Protein AF-A0A3R7AQ78-F1 (afdb_monomer)

Secondary structure (DSSP, 8-state):
--HHHHHHHHHHHHHHHHHHHHHHTT--HHHHHHHHHHS-HHHHHHHHHHHHHH--S-HHHHHHHHHHHHHHHH--SS----------

Radius of gyration: 15.4 Å; Cα contacts (8 Å, |Δi|>4): 43; chains: 1; bounding box: 46×36×37 Å

Foldseek 3Di:
DPPPVVVVVVLVVLLVVLLVLLVVLVHDNVVSVVDSVQDPSVLSVVLSVVLVVVVDPRSNVSSVVSVVVVCVVPPRVDPPPPPPPPPD

pLDDT: mean 81.82, std 18.95, range [40.38, 97.12]

Structure (mmCIF, N/CA/C/O backbone):
data_AF-A0A3R7AQ78-F1
#
_entry.id   AF-A0A3R7AQ78-F1
#
loop_
_atom_site.group_PDB
_atom_site.id
_atom_site.type_symbol
_atom_site.label_atom_id
_atom_site.label_alt_id
_atom_site.label_comp_id
_atom_site.label_asym_id
_atom_site.label_entity_id
_atom_site.label_seq_id
_atom_site.pdbx_PDB_ins_code
_atom_site.Cartn_x
_atom_site.Cartn_y
_atom_site.Cartn_z
_atom_site.occupancy
_atom_site.B_iso_or_equiv
_atom_site.auth_seq_id
_atom_site.auth_comp_id
_atom_site.auth_asym_id
_atom_site.auth_atom_id
_atom_site.pdbx_PDB_model_num
ATOM 1 N N . MET A 1 1 ? 31.458 11.250 -4.793 1.00 45.25 1 MET A N 1
ATOM 2 C CA . MET A 1 1 ? 30.455 10.182 -5.032 1.00 45.25 1 MET A CA 1
ATOM 3 C C . MET A 1 1 ? 29.760 9.792 -3.716 1.00 45.25 1 MET A C 1
ATOM 5 O O . MET A 1 1 ? 30.170 8.822 -3.100 1.00 45.25 1 MET A O 1
ATOM 9 N N . LYS A 1 2 ? 28.746 10.544 -3.244 1.00 47.03 2 LYS A N 1
ATOM 10 C CA . LYS A 1 2 ? 27.970 10.204 -2.018 1.00 47.03 2 LYS A CA 1
ATOM 11 C C . LYS A 1 2 ? 26.440 10.128 -2.214 1.00 47.03 2 LYS A C 1
ATOM 13 O O . LYS A 1 2 ? 25.753 9.528 -1.403 1.00 47.03 2 LYS A O 1
ATOM 18 N N . HIS A 1 3 ? 25.902 10.618 -3.334 1.00 49.97 3 HIS A N 1
ATOM 19 C CA . HIS A 1 3 ? 24.447 10.744 -3.549 1.00 49.97 3 HIS A CA 1
ATOM 20 C C . HIS A 1 3 ? 23.684 9.456 -3.906 1.00 49.97 3 HIS A C 1
ATOM 22 O O . HIS A 1 3 ? 22.464 9.498 -4.067 1.00 49.97 3 HIS A O 1
ATOM 28 N N . LYS A 1 4 ? 24.365 8.321 -4.103 1.00 51.78 4 LYS A N 1
ATOM 29 C CA . LYS A 1 4 ? 23.694 7.068 -4.491 1.00 51.78 4 LYS A CA 1
ATOM 30 C C 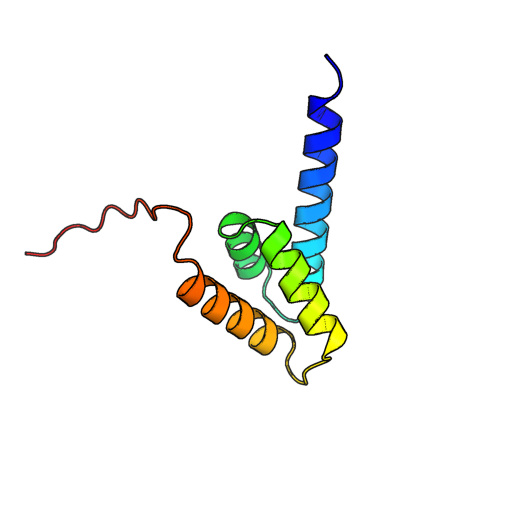. LYS A 1 4 ? 23.018 6.403 -3.284 1.00 51.78 4 LYS A C 1
ATOM 32 O O . LYS A 1 4 ? 21.845 6.052 -3.365 1.00 51.78 4 LYS A O 1
ATOM 37 N N . ASN A 1 5 ? 23.713 6.377 -2.146 1.00 56.94 5 ASN A N 1
ATOM 38 C CA . ASN A 1 5 ? 23.241 5.735 -0.917 1.00 56.94 5 ASN A CA 1
ATOM 39 C C . ASN A 1 5 ? 22.028 6.458 -0.305 1.00 56.94 5 ASN A C 1
ATOM 41 O O . ASN A 1 5 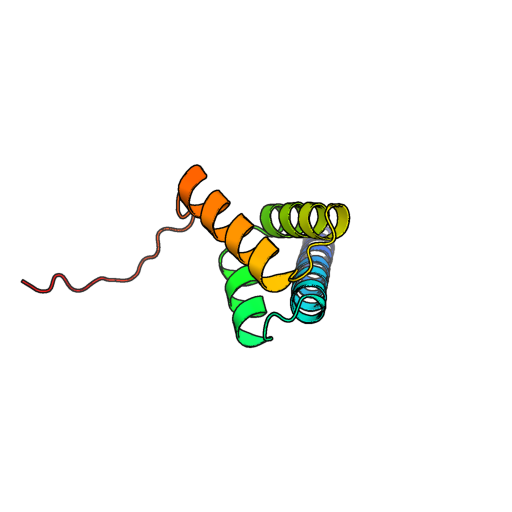? 21.086 5.808 0.129 1.00 56.94 5 ASN A O 1
ATOM 45 N N . GLU A 1 6 ? 21.987 7.793 -0.337 1.00 61.25 6 GLU A N 1
ATOM 46 C CA . GLU A 1 6 ? 20.849 8.576 0.185 1.00 61.25 6 GLU A CA 1
ATOM 47 C C . GLU A 1 6 ? 19.550 8.314 -0.594 1.00 61.25 6 GLU A C 1
ATOM 49 O O . GLU A 1 6 ? 18.473 8.167 -0.011 1.00 61.25 6 GLU A O 1
ATOM 54 N N . LYS A 1 7 ? 19.645 8.207 -1.927 1.00 62.38 7 LYS A N 1
ATOM 55 C CA . LYS A 1 7 ? 18.493 7.916 -2.794 1.00 62.38 7 LYS A CA 1
ATOM 56 C C . LYS A 1 7 ? 17.979 6.491 -2.599 1.00 62.38 7 LYS A C 1
ATOM 58 O O . LYS A 1 7 ? 16.768 6.281 -2.613 1.00 62.38 7 LYS A O 1
ATOM 63 N N . GLU A 1 8 ? 18.874 5.527 -2.404 1.00 64.25 8 GLU A N 1
ATOM 64 C CA . GLU A 1 8 ? 18.513 4.131 -2.136 1.00 64.25 8 GLU A CA 1
ATOM 65 C C . GLU A 1 8 ? 17.866 3.960 -0.756 1.00 64.25 8 GLU A C 1
ATOM 67 O O . GLU A 1 8 ? 16.825 3.308 -0.655 1.00 64.25 8 GLU A O 1
ATOM 72 N N . ILE A 1 9 ? 18.391 4.629 0.277 1.00 70.44 9 ILE A N 1
ATOM 73 C CA . ILE A 1 9 ? 17.777 4.668 1.615 1.00 70.44 9 ILE A CA 1
ATOM 74 C C . ILE A 1 9 ? 16.373 5.279 1.536 1.00 70.44 9 ILE A C 1
ATOM 76 O O . ILE A 1 9 ? 15.422 4.721 2.086 1.00 70.44 9 ILE A O 1
ATOM 80 N N . SER A 1 10 ? 16.214 6.376 0.788 1.00 83.38 10 SER A N 1
ATOM 81 C CA . SER A 1 10 ? 14.911 7.008 0.556 1.00 83.38 10 SER A CA 1
ATOM 82 C C . SER A 1 10 ? 13.929 6.072 -0.158 1.00 83.38 10 SER A C 1
ATOM 84 O O . SER A 1 10 ? 12.765 5.974 0.235 1.00 83.38 10 SER A O 1
ATOM 86 N N . HIS A 1 11 ? 14.378 5.344 -1.185 1.00 84.06 11 HIS A N 1
ATOM 87 C CA . HIS A 1 11 ? 13.526 4.405 -1.913 1.00 84.06 11 HIS A CA 1
ATOM 88 C C . HIS A 1 11 ? 13.084 3.233 -1.031 1.00 84.06 11 HIS A C 1
ATOM 90 O O . HIS A 1 11 ? 11.896 2.914 -0.974 1.00 84.06 11 HIS A O 1
ATOM 96 N N . TYR A 1 12 ? 14.021 2.633 -0.298 1.00 87.50 12 TYR A N 1
ATOM 97 C CA . TYR A 1 12 ? 13.741 1.527 0.611 1.00 87.50 12 TYR A CA 1
ATOM 98 C C . TYR A 1 12 ? 12.788 1.939 1.742 1.00 87.50 12 TYR A C 1
ATOM 100 O O . TYR A 1 12 ? 11.821 1.230 2.030 1.00 87.50 12 TYR A O 1
ATOM 108 N N . ALA A 1 13 ? 13.001 3.116 2.341 1.00 90.88 13 ALA A N 1
ATOM 109 C CA . ALA A 1 13 ? 12.121 3.652 3.377 1.00 90.88 13 ALA A CA 1
ATOM 110 C C . ALA A 1 13 ? 10.684 3.835 2.863 1.00 90.88 13 ALA A C 1
ATOM 112 O O . ALA A 1 13 ? 9.723 3.454 3.535 1.00 90.88 13 ALA A O 1
ATOM 113 N N . ARG A 1 14 ? 10.525 4.343 1.634 1.00 92.19 14 ARG A N 1
ATOM 114 C CA . ARG A 1 14 ? 9.209 4.481 0.999 1.00 92.19 14 ARG A CA 1
ATOM 115 C C . ARG A 1 14 ? 8.562 3.126 0.738 1.00 92.19 14 ARG A C 1
ATOM 117 O O . ARG A 1 14 ? 7.375 2.969 1.011 1.00 92.19 14 ARG A O 1
ATOM 124 N N . GLU A 1 15 ? 9.311 2.136 0.245 1.00 92.19 15 GLU A N 1
ATOM 125 C CA . GLU A 1 15 ? 8.766 0.791 0.003 1.00 92.19 15 GLU A CA 1
ATOM 126 C C . GLU A 1 15 ? 8.234 0.173 1.293 1.00 92.19 15 GLU A C 1
ATOM 128 O O . GLU A 1 15 ? 7.139 -0.393 1.304 1.00 92.19 15 GLU A O 1
ATOM 133 N N . LYS A 1 16 ? 8.976 0.325 2.394 1.00 93.06 16 LYS A N 1
ATOM 134 C CA . LYS A 1 16 ? 8.543 -0.130 3.718 1.00 93.06 16 LYS A CA 1
ATOM 135 C C . LYS A 1 16 ? 7.311 0.614 4.215 1.00 93.06 16 LYS A C 1
ATOM 137 O O . LYS A 1 16 ? 6.392 -0.033 4.712 1.00 93.06 16 LYS A O 1
ATOM 142 N N . GLY A 1 17 ? 7.244 1.930 4.018 1.00 94.88 17 GLY A N 1
ATOM 143 C CA . GLY A 1 17 ? 6.060 2.726 4.347 1.00 94.88 17 GLY A CA 1
ATOM 144 C C . GLY A 1 17 ? 4.814 2.275 3.579 1.00 94.88 17 GLY A C 1
ATOM 145 O O . GLY A 1 17 ? 3.739 2.118 4.164 1.00 94.88 17 GLY A O 1
ATOM 146 N N . VAL A 1 18 ? 4.966 1.982 2.284 1.00 95.94 18 VAL A N 1
ATOM 147 C CA . VAL A 1 18 ? 3.892 1.421 1.456 1.00 95.94 18 VAL A CA 1
ATOM 148 C C . VAL A 1 18 ? 3.482 0.044 1.975 1.00 95.94 18 VAL A C 1
ATOM 150 O O . VAL A 1 18 ? 2.307 -0.151 2.257 1.00 95.94 18 VAL A O 1
ATOM 153 N N . GLN A 1 19 ? 4.419 -0.891 2.166 1.00 96.00 19 GLN A N 1
ATOM 154 C CA . GLN A 1 19 ? 4.109 -2.242 2.666 1.00 96.00 19 GLN A CA 1
ATOM 155 C C . GLN A 1 19 ? 3.376 -2.213 4.010 1.00 96.00 19 GLN A C 1
ATOM 157 O O . GLN A 1 19 ? 2.388 -2.924 4.170 1.00 96.00 19 GLN A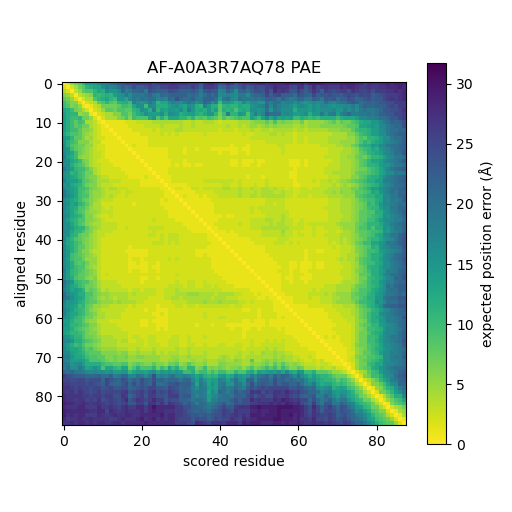 O 1
ATOM 162 N N . SER A 1 20 ? 3.834 -1.372 4.940 1.00 96.62 20 SER A N 1
ATOM 163 C CA . SER A 1 20 ? 3.201 -1.190 6.249 1.00 96.62 20 SER A CA 1
ATOM 164 C C . SER A 1 20 ? 1.772 -0.660 6.112 1.00 96.62 20 SER A C 1
ATOM 166 O O . SER A 1 20 ? 0.845 -1.213 6.691 1.00 96.62 20 SER A O 1
ATOM 168 N N . THR A 1 21 ? 1.557 0.338 5.251 1.00 96.88 21 THR A N 1
ATOM 169 C CA . THR A 1 21 ? 0.209 0.881 5.023 1.00 96.88 21 THR A CA 1
ATOM 170 C C . THR A 1 21 ? -0.730 -0.153 4.400 1.00 96.88 21 THR A C 1
ATOM 172 O O . THR A 1 21 ? -1.891 -0.239 4.787 1.00 96.88 21 THR A O 1
ATOM 175 N N . LEU A 1 22 ? -0.237 -0.962 3.457 1.00 96.19 22 LEU A N 1
ATOM 176 C CA . LEU A 1 22 ? -1.028 -2.049 2.875 1.00 96.19 22 LEU A CA 1
ATOM 177 C C . LEU A 1 22 ? -1.407 -3.090 3.934 1.00 96.19 22 LEU A C 1
ATOM 179 O O . LEU A 1 22 ? -2.533 -3.577 3.922 1.00 96.19 22 LEU A O 1
ATOM 183 N N . TYR A 1 23 ? -0.507 -3.383 4.873 1.00 95.81 23 TYR A N 1
ATOM 184 C CA . TYR A 1 23 ? -0.817 -4.249 6.006 1.00 95.81 23 TYR A CA 1
ATOM 185 C C . TYR A 1 23 ? -1.925 -3.663 6.891 1.00 95.81 23 TYR A C 1
ATOM 187 O O . TYR A 1 23 ? -2.865 -4.377 7.222 1.00 95.81 23 TYR A O 1
ATOM 195 N N . THR A 1 24 ? -1.888 -2.359 7.191 1.00 96.25 24 THR A N 1
ATOM 196 C CA . THR A 1 24 ? -2.970 -1.670 7.923 1.00 96.25 24 THR A CA 1
ATOM 197 C C . THR A 1 24 ? -4.312 -1.730 7.191 1.00 96.25 24 THR A C 1
ATOM 199 O O . THR A 1 24 ? -5.351 -1.779 7.835 1.00 96.25 24 THR A O 1
ATOM 202 N N . PHE A 1 25 ? -4.309 -1.757 5.857 1.00 95.56 25 PHE A N 1
ATOM 203 C CA . PHE A 1 25 ? -5.531 -1.945 5.070 1.00 95.56 25 PHE A CA 1
ATOM 204 C C . PHE A 1 25 ? -6.078 -3.377 5.112 1.00 95.56 25 PHE A C 1
ATOM 206 O O . PHE A 1 25 ? -7.178 -3.591 4.626 1.00 95.56 25 PHE A O 1
ATOM 213 N N . GLY A 1 26 ? -5.342 -4.348 5.664 1.00 95.50 26 GLY A N 1
ATOM 214 C CA . GLY A 1 26 ? -5.728 -5.763 5.683 1.00 95.50 26 GLY A CA 1
ATOM 215 C C . GLY A 1 26 ? -5.088 -6.600 4.571 1.00 95.50 26 GLY A C 1
ATOM 216 O O . GLY A 1 26 ? -5.404 -7.777 4.407 1.00 95.50 26 GLY A O 1
ATOM 217 N N . ILE A 1 27 ? -4.149 -6.041 3.800 1.00 95.56 27 ILE A N 1
ATOM 218 C CA . ILE A 1 27 ? -3.447 -6.787 2.750 1.00 95.56 27 ILE A CA 1
ATOM 219 C C . ILE A 1 27 ? -2.315 -7.607 3.371 1.00 95.56 27 ILE A C 1
ATOM 221 O O . ILE A 1 27 ? -1.364 -7.075 3.944 1.00 95.56 27 ILE A O 1
ATOM 225 N N . GLY A 1 28 ? -2.366 -8.924 3.172 1.00 94.88 28 GLY A N 1
ATOM 226 C CA . GLY A 1 28 ? -1.342 -9.837 3.675 1.00 94.88 28 GLY A CA 1
ATOM 227 C C . GLY A 1 28 ? 0.076 -9.507 3.184 1.00 94.88 28 GLY A C 1
ATOM 228 O O . GLY A 1 28 ? 0.294 -9.111 2.034 1.00 94.88 28 GLY A O 1
ATOM 229 N N . ILE A 1 29 ? 1.070 -9.761 4.042 1.00 93.19 29 ILE A N 1
ATOM 230 C CA . ILE A 1 29 ? 2.490 -9.410 3.838 1.00 93.19 29 ILE A CA 1
ATOM 231 C C . ILE A 1 29 ? 3.030 -9.918 2.491 1.00 93.19 29 ILE A C 1
ATOM 233 O O . ILE A 1 29 ? 3.726 -9.197 1.771 1.00 93.19 29 ILE A O 1
ATOM 237 N N . GLY A 1 30 ? 2.700 -11.159 2.118 1.00 93.56 30 GLY A N 1
ATOM 238 C CA . GLY A 1 30 ? 3.137 -11.749 0.850 1.00 93.56 30 GLY A CA 1
ATOM 239 C C . GLY A 1 30 ? 2.557 -11.035 -0.375 1.00 93.56 30 GLY A C 1
ATOM 240 O O . GLY A 1 30 ? 3.241 -10.869 -1.387 1.00 93.56 30 GLY A O 1
ATOM 241 N N . LEU A 1 31 ? 1.309 -10.568 -0.294 1.00 93.56 31 LEU A N 1
ATOM 242 C CA . LEU A 1 31 ? 0.692 -9.795 -1.367 1.00 93.56 31 LEU A CA 1
ATOM 243 C C . LEU A 1 31 ? 1.258 -8.372 -1.420 1.00 93.56 31 LEU A C 1
ATOM 245 O O . LEU A 1 31 ? 1.622 -7.932 -2.509 1.00 93.56 31 LEU A O 1
ATOM 249 N N . ALA A 1 32 ? 1.435 -7.709 -0.275 1.00 94.00 32 ALA A N 1
ATOM 250 C CA . ALA A 1 32 ? 2.043 -6.381 -0.194 1.00 94.00 32 ALA A CA 1
ATOM 251 C C . ALA A 1 32 ? 3.437 -6.350 -0.849 1.00 94.00 32 ALA A C 1
ATOM 253 O O . ALA A 1 32 ? 3.688 -5.510 -1.713 1.00 94.00 32 ALA A O 1
ATOM 254 N N . LYS A 1 33 ? 4.303 -7.333 -0.549 1.00 93.31 33 LYS A N 1
ATOM 255 C CA . LYS A 1 33 ? 5.624 -7.479 -1.196 1.00 93.31 33 LYS A CA 1
ATOM 256 C C . LYS A 1 33 ? 5.524 -7.633 -2.717 1.00 93.31 33 LYS A C 1
ATOM 258 O O . LYS A 1 33 ? 6.282 -7.011 -3.460 1.00 93.31 33 LYS A O 1
ATOM 263 N N . ARG A 1 34 ? 4.580 -8.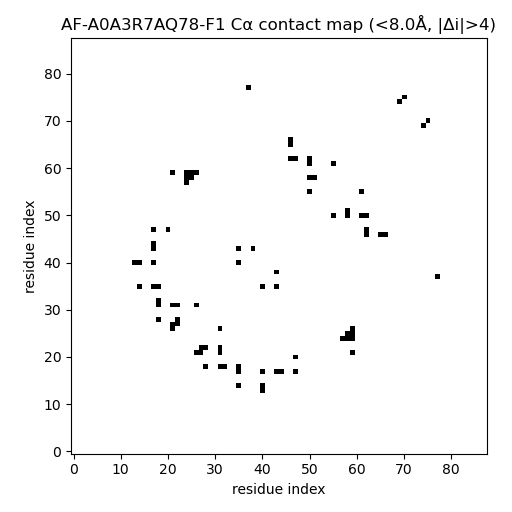448 -3.206 1.00 91.94 34 ARG A N 1
ATOM 264 C CA . ARG A 1 34 ? 4.367 -8.644 -4.653 1.00 91.94 34 ARG A CA 1
ATOM 265 C C . ARG A 1 34 ? 3.859 -7.378 -5.338 1.00 91.94 34 ARG A C 1
ATOM 267 O O . ARG A 1 34 ? 4.248 -7.117 -6.475 1.00 91.94 34 ARG A O 1
ATOM 274 N N . VAL A 1 35 ? 3.006 -6.605 -4.667 1.00 91.62 35 VAL A N 1
ATOM 275 C CA . VAL A 1 35 ? 2.491 -5.327 -5.169 1.00 91.62 35 VAL A CA 1
ATOM 276 C C . VAL A 1 35 ? 3.617 -4.299 -5.260 1.00 91.62 35 VAL A C 1
ATOM 278 O O . VAL A 1 35 ? 3.822 -3.750 -6.342 1.00 91.62 35 VAL A O 1
ATOM 281 N N . THR A 1 36 ? 4.398 -4.096 -4.195 1.00 90.88 36 THR A N 1
ATOM 282 C CA . THR A 1 36 ? 5.523 -3.143 -4.221 1.00 90.88 36 THR A CA 1
ATOM 283 C C . THR A 1 36 ? 6.591 -3.528 -5.232 1.00 90.88 36 THR A C 1
ATOM 285 O O . THR A 1 36 ? 7.138 -2.662 -5.898 1.00 90.88 36 THR A O 1
ATOM 288 N N . TYR A 1 37 ? 6.833 -4.827 -5.424 1.00 88.12 37 TYR A N 1
ATOM 289 C CA . TYR A 1 37 ? 7.742 -5.284 -6.468 1.00 88.12 37 TYR A CA 1
ATOM 290 C C . TYR A 1 37 ? 7.205 -4.995 -7.875 1.00 88.12 37 TYR A C 1
ATOM 292 O O . TYR A 1 37 ? 7.979 -4.640 -8.760 1.00 88.12 37 TYR A O 1
ATOM 300 N N . ARG A 1 38 ? 5.903 -5.189 -8.124 1.00 85.62 38 ARG A N 1
ATOM 301 C CA . ARG A 1 38 ? 5.323 -5.149 -9.478 1.00 85.62 38 ARG A CA 1
ATOM 302 C C . ARG A 1 38 ? 5.002 -3.740 -9.973 1.00 85.62 38 ARG A C 1
ATOM 304 O O . ARG A 1 38 ? 5.060 -3.518 -11.181 1.00 85.62 38 ARG A O 1
ATOM 311 N N . TYR A 1 39 ? 4.634 -2.828 -9.083 1.00 86.56 39 TYR A N 1
ATOM 312 C CA . TYR A 1 39 ? 4.125 -1.511 -9.454 1.00 86.56 39 TYR A CA 1
ATOM 313 C C . TYR A 1 39 ? 5.099 -0.398 -9.053 1.00 86.56 39 TYR A C 1
ATOM 315 O O . TYR A 1 39 ? 5.733 -0.497 -8.006 1.00 86.56 39 TYR A O 1
ATOM 323 N N . PRO A 1 40 ? 5.200 0.692 -9.838 1.00 88.56 40 PRO A N 1
ATOM 324 C CA . PRO A 1 40 ? 5.997 1.847 -9.446 1.00 88.56 40 PRO A CA 1
ATOM 325 C C . PRO A 1 40 ? 5.502 2.427 -8.121 1.00 88.56 40 PRO A C 1
ATOM 327 O O . PRO A 1 40 ? 4.306 2.676 -7.955 1.00 88.56 40 PRO A O 1
ATOM 330 N N . ILE A 1 41 ? 6.425 2.727 -7.208 1.00 90.75 41 ILE A N 1
ATOM 331 C CA . ILE A 1 41 ? 6.081 3.172 -5.854 1.00 90.75 41 ILE A CA 1
ATOM 332 C C . ILE A 1 41 ? 5.192 4.421 -5.819 1.00 90.75 41 ILE A C 1
ATOM 334 O O . ILE A 1 41 ? 4.241 4.486 -5.049 1.00 90.75 41 ILE A O 1
ATOM 338 N N . ARG A 1 42 ? 5.417 5.363 -6.744 1.00 89.81 42 ARG A N 1
ATOM 339 C CA . ARG A 1 42 ? 4.613 6.589 -6.876 1.00 89.81 42 ARG A CA 1
ATOM 340 C C . ARG A 1 42 ? 3.141 6.306 -7.194 1.00 89.81 42 ARG A C 1
ATOM 342 O O . ARG A 1 42 ? 2.276 7.091 -6.825 1.00 89.81 42 ARG A O 1
ATOM 349 N N . VAL A 1 43 ? 2.847 5.215 -7.908 1.00 91.06 43 VAL A N 1
ATOM 350 C CA . VAL A 1 43 ? 1.463 4.799 -8.196 1.00 91.06 43 VAL A CA 1
ATOM 351 C C . VAL A 1 43 ? 0.809 4.272 -6.923 1.00 91.06 43 VAL A C 1
ATOM 353 O O . VAL A 1 43 ? -0.338 4.607 -6.641 1.00 91.06 43 VAL A O 1
ATOM 356 N N . LEU A 1 44 ? 1.551 3.491 -6.139 1.00 94.19 44 LEU A N 1
ATOM 357 C CA . LEU A 1 44 ? 1.067 2.923 -4.882 1.00 94.19 44 LEU A CA 1
ATOM 358 C C . LEU A 1 44 ? 0.774 4.011 -3.849 1.00 94.19 44 LEU A C 1
ATOM 360 O O . LEU A 1 44 ? -0.287 3.994 -3.239 1.00 94.19 44 LEU A O 1
ATOM 364 N N . GLU A 1 45 ? 1.663 4.993 -3.709 1.00 95.06 45 GLU A N 1
ATOM 365 C CA . GLU A 1 45 ? 1.465 6.135 -2.809 1.00 95.06 45 GLU A CA 1
ATOM 366 C C . GLU A 1 45 ? 0.218 6.950 -3.164 1.00 95.06 45 GLU A C 1
ATOM 368 O O . GLU A 1 45 ? -0.550 7.310 -2.275 1.00 95.06 45 GLU A O 1
ATOM 373 N N . LYS A 1 46 ? -0.022 7.199 -4.459 1.00 94.50 46 LYS A N 1
ATOM 374 C CA . LYS A 1 46 ? -1.231 7.897 -4.921 1.00 94.50 46 LYS A CA 1
ATOM 375 C C . LYS A 1 46 ? -2.500 7.126 -4.566 1.00 94.50 46 LYS A C 1
ATOM 377 O O . LYS A 1 46 ? -3.417 7.703 -3.993 1.00 94.50 46 LYS A O 1
ATOM 382 N N . LEU A 1 47 ? -2.530 5.822 -4.843 1.00 95.19 47 LEU A N 1
ATOM 383 C CA . LEU A 1 47 ? -3.678 4.972 -4.513 1.00 95.19 47 LEU A CA 1
ATOM 384 C C . LEU A 1 47 ? -3.907 4.877 -2.997 1.00 95.19 47 LEU A C 1
ATOM 386 O O . LEU A 1 47 ? -5.051 4.901 -2.546 1.00 95.19 47 LEU A O 1
ATOM 390 N N . ILE A 1 48 ? -2.838 4.822 -2.199 1.00 96.69 48 ILE A N 1
ATOM 391 C CA . ILE A 1 48 ? -2.924 4.883 -0.735 1.00 96.69 48 ILE A CA 1
ATOM 392 C C . ILE A 1 48 ? -3.542 6.209 -0.288 1.00 96.69 48 ILE A C 1
ATOM 394 O O . ILE A 1 48 ? -4.450 6.199 0.540 1.00 96.69 48 ILE A O 1
ATOM 398 N N . ALA A 1 49 ? -3.082 7.340 -0.828 1.00 96.38 49 ALA A N 1
ATOM 399 C CA . ALA A 1 49 ? -3.610 8.656 -0.477 1.00 96.38 49 ALA A CA 1
ATOM 400 C C . ALA A 1 49 ? -5.101 8.782 -0.826 1.00 96.38 49 ALA A C 1
ATOM 402 O O . ALA A 1 49 ? -5.885 9.270 -0.015 1.00 96.38 49 ALA A O 1
ATOM 403 N N . GLU A 1 50 ? -5.515 8.282 -1.992 1.00 96.12 50 GLU A N 1
ATOM 404 C CA . GLU A 1 50 ? -6.925 8.237 -2.392 1.00 96.12 50 GLU A CA 1
ATOM 405 C C . GLU A 1 50 ? -7.766 7.353 -1.465 1.00 96.12 50 GLU A C 1
ATOM 407 O O . GLU A 1 50 ? -8.864 7.748 -1.076 1.00 96.12 50 GLU A O 1
ATOM 412 N N . THR A 1 51 ? -7.242 6.188 -1.078 1.00 96.81 51 THR A N 1
ATOM 413 C CA . THR A 1 51 ? -7.918 5.261 -0.158 1.00 96.81 51 THR A CA 1
ATOM 414 C C . THR A 1 51 ? -8.088 5.900 1.221 1.00 96.81 51 THR A C 1
ATOM 416 O O . THR A 1 51 ? -9.194 5.927 1.752 1.00 96.81 51 THR A O 1
ATOM 419 N N . LYS A 1 52 ? -7.028 6.518 1.763 1.00 95.62 52 LYS A N 1
ATOM 420 C CA . LYS A 1 52 ? -7.078 7.254 3.039 1.00 95.62 52 LYS A CA 1
ATOM 421 C C . LYS A 1 52 ? -8.044 8.435 2.997 1.00 95.62 52 LYS A C 1
ATOM 423 O O . LYS A 1 52 ? -8.719 8.692 3.983 1.00 95.62 52 LYS A O 1
ATOM 428 N N . LYS A 1 53 ? -8.110 9.148 1.869 1.00 97.12 53 LYS A N 1
ATOM 429 C CA . LYS A 1 53 ? -9.025 10.282 1.689 1.00 97.12 53 LYS A CA 1
ATOM 430 C C . LYS A 1 53 ? -10.488 9.842 1.680 1.00 97.12 53 LYS A C 1
ATOM 432 O O . LYS A 1 53 ? -11.331 10.570 2.186 1.00 97.12 53 LYS A O 1
ATOM 437 N N . ARG A 1 54 ? -10.793 8.699 1.060 1.00 95.62 54 ARG A N 1
ATOM 438 C CA . ARG A 1 54 ? -12.174 8.217 0.907 1.00 95.62 54 ARG A CA 1
ATOM 439 C C . ARG A 1 54 ? -12.680 7.395 2.086 1.00 95.62 54 ARG A C 1
ATOM 441 O O . ARG A 1 54 ? -13.888 7.311 2.224 1.00 95.62 54 ARG A O 1
ATOM 448 N N . GLN A 1 55 ? -11.783 6.806 2.882 1.00 95.12 55 GLN A N 1
ATOM 449 C CA . GLN A 1 55 ? -12.120 5.953 4.031 1.00 95.12 55 GLN A CA 1
ATOM 450 C C . GLN A 1 55 ? -13.215 4.916 3.709 1.00 95.12 55 GLN A C 1
ATOM 452 O O . GLN A 1 55 ? -14.270 4.914 4.337 1.00 95.12 55 GLN A O 1
ATOM 457 N N . PRO A 1 56 ? -13.006 4.067 2.688 1.00 96.31 56 PRO A N 1
ATOM 458 C CA . PRO A 1 56 ? -13.966 3.018 2.358 1.00 96.31 56 PRO A CA 1
ATOM 459 C C . PRO A 1 56 ? -14.099 2.019 3.516 1.00 96.31 56 PRO A C 1
ATOM 461 O O . PRO A 1 56 ? -13.139 1.807 4.257 1.00 96.31 56 PRO A O 1
ATOM 464 N N . GLU A 1 57 ? -15.257 1.362 3.610 1.00 96.00 57 GLU A N 1
ATOM 465 C CA . GLU A 1 57 ? -15.513 0.295 4.592 1.00 96.00 57 GLU A CA 1
ATOM 466 C C . GLU A 1 57 ? -14.486 -0.842 4.489 1.00 96.00 57 GLU A C 1
ATOM 468 O O . GLU A 1 57 ? -14.017 -1.339 5.509 1.00 96.00 57 GLU A O 1
ATOM 473 N N . ASP A 1 58 ? -14.074 -1.186 3.262 1.00 96.50 58 ASP A N 1
ATOM 474 C CA . ASP A 1 58 ? -12.957 -2.094 2.993 1.00 96.50 58 ASP A CA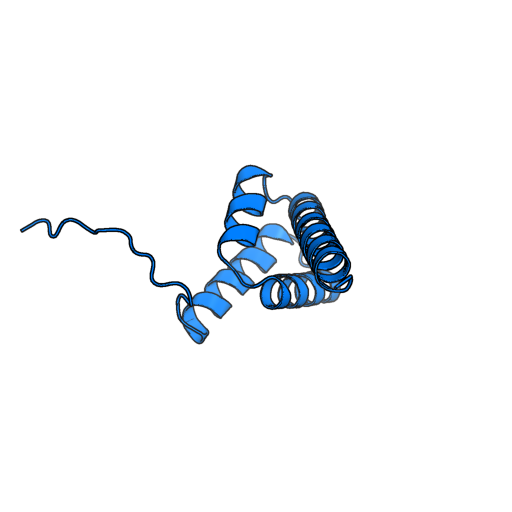 1
ATOM 475 C C . ASP A 1 58 ? -11.820 -1.372 2.235 1.00 96.50 58 ASP A C 1
ATOM 477 O O . ASP A 1 58 ? -11.847 -1.227 1.001 1.00 96.50 58 ASP A O 1
ATOM 481 N N . PRO A 1 59 ? -10.788 -0.898 2.959 1.00 96.88 59 PRO A N 1
ATOM 482 C CA . PRO A 1 59 ? -9.607 -0.281 2.367 1.00 96.88 59 PRO A CA 1
ATOM 483 C C . PRO A 1 59 ? -8.782 -1.215 1.480 1.00 96.88 59 PRO A C 1
ATOM 485 O O . PRO A 1 59 ? -8.199 -0.738 0.498 1.00 96.88 59 PRO A O 1
ATOM 488 N N . ALA A 1 60 ? -8.714 -2.515 1.786 1.00 96.06 60 ALA A N 1
ATOM 489 C CA . ALA A 1 60 ? -7.961 -3.471 0.979 1.00 96.06 60 ALA A CA 1
ATOM 490 C C . ALA A 1 60 ? -8.612 -3.632 -0.393 1.00 96.06 60 ALA A C 1
ATOM 492 O O . ALA A 1 60 ? -7.941 -3.443 -1.416 1.00 96.06 60 ALA A O 1
ATOM 493 N N . ASP A 1 61 ? -9.912 -3.910 -0.427 1.00 96.69 61 ASP A N 1
ATOM 494 C CA . ASP A 1 61 ? -10.637 -4.119 -1.678 1.00 96.69 61 ASP A CA 1
ATOM 495 C C . ASP A 1 61 ? -10.693 -2.848 -2.517 1.00 96.69 61 ASP A C 1
ATOM 497 O O . ASP A 1 61 ? -10.452 -2.881 -3.731 1.00 96.69 61 ASP A O 1
ATOM 501 N N . TYR A 1 62 ? -10.925 -1.696 -1.889 1.00 96.81 62 TYR A N 1
ATOM 502 C CA . TYR A 1 62 ? -10.900 -0.419 -2.591 1.00 96.81 62 TYR A CA 1
ATOM 503 C C . TYR A 1 62 ? -9.535 -0.164 -3.255 1.00 96.81 62 TYR A C 1
ATOM 505 O O . TYR A 1 62 ? -9.459 0.169 -4.446 1.00 96.81 62 TYR A O 1
ATOM 513 N N . PHE A 1 63 ? -8.443 -0.378 -2.516 1.00 96.25 63 PHE A N 1
ATOM 514 C CA . PHE A 1 63 ? -7.086 -0.205 -3.026 1.00 96.25 63 PHE A CA 1
ATOM 515 C C . PHE A 1 63 ? -6.767 -1.181 -4.172 1.00 96.25 63 PHE A C 1
ATOM 517 O O . PHE A 1 63 ? -6.238 -0.775 -5.216 1.00 96.25 63 PHE A O 1
ATOM 524 N N . LEU A 1 64 ? -7.109 -2.465 -4.020 1.00 94.62 64 LEU A N 1
ATOM 525 C CA . LEU A 1 64 ? -6.879 -3.495 -5.039 1.00 94.62 64 LEU A CA 1
ATOM 526 C C . LEU A 1 64 ? -7.694 -3.230 -6.314 1.00 94.62 64 LEU A C 1
ATOM 528 O O . LEU A 1 64 ? -7.188 -3.418 -7.427 1.00 94.62 64 LEU A O 1
ATOM 532 N N . ASN A 1 65 ? -8.914 -2.710 -6.177 1.00 94.69 65 ASN A N 1
ATOM 533 C CA . ASN A 1 65 ? -9.727 -2.259 -7.303 1.00 94.69 65 ASN A CA 1
ATOM 534 C C . ASN A 1 65 ? -9.100 -1.053 -8.017 1.00 94.69 65 ASN A C 1
ATOM 536 O O . ASN A 1 65 ? -9.052 -1.022 -9.252 1.00 94.69 65 ASN A O 1
ATOM 540 N N . GLY A 1 66 ? -8.541 -0.100 -7.267 1.00 92.75 66 GLY A N 1
ATOM 541 C CA . GLY A 1 66 ? -7.744 1.000 -7.815 1.00 92.75 66 GLY A CA 1
ATOM 542 C C . GLY A 1 66 ? -6.533 0.508 -8.616 1.00 92.75 66 GLY A C 1
ATOM 543 O O . GLY A 1 66 ? -6.306 0.949 -9.748 1.00 92.75 66 GLY A O 1
ATOM 544 N N . LEU A 1 67 ? -5.807 -0.487 -8.095 1.00 91.62 67 LEU A N 1
ATOM 545 C CA . LEU A 1 67 ? -4.707 -1.145 -8.808 1.00 91.62 67 LEU A CA 1
ATOM 546 C C . LEU A 1 67 ? -5.166 -1.828 -10.098 1.00 91.62 67 LEU A C 1
ATOM 548 O O . LEU A 1 67 ? -4.512 -1.684 -11.134 1.00 91.62 67 LEU A O 1
ATOM 552 N N . LYS A 1 68 ? -6.289 -2.556 -10.063 1.00 90.50 68 LYS A N 1
ATOM 553 C CA . LYS A 1 68 ? -6.867 -3.214 -11.245 1.00 90.50 68 LYS A CA 1
ATOM 554 C C . LYS A 1 68 ? -7.205 -2.190 -12.331 1.00 90.50 68 LYS A C 1
ATOM 556 O O . LYS A 1 68 ? -6.822 -2.391 -13.482 1.00 90.50 68 LYS A O 1
ATOM 561 N N . ARG A 1 69 ? -7.848 -1.075 -11.967 1.00 88.44 69 ARG A N 1
ATOM 562 C CA . ARG A 1 69 ? -8.175 0.028 -12.892 1.00 88.44 69 ARG A CA 1
ATOM 563 C C . ARG A 1 69 ? -6.922 0.678 -13.473 1.00 88.44 69 ARG A C 1
ATOM 565 O O . ARG A 1 69 ? -6.838 0.862 -14.684 1.00 88.44 69 ARG A O 1
ATOM 572 N N . SER A 1 70 ? -5.925 0.957 -12.633 1.00 84.44 70 SER A N 1
ATOM 573 C CA . SER A 1 70 ? -4.630 1.496 -13.067 1.00 84.44 70 SER A CA 1
ATOM 574 C C . SER A 1 70 ? -3.943 0.567 -14.078 1.00 84.44 70 SER A C 1
ATOM 576 O O . SER A 1 70 ? -3.494 1.016 -15.132 1.00 84.44 70 SER A O 1
ATOM 578 N N . ARG A 1 71 ? -3.951 -0.749 -13.823 1.00 83.50 71 ARG A N 1
ATOM 579 C CA . ARG A 1 71 ? -3.392 -1.759 -14.735 1.00 83.50 71 ARG A CA 1
ATOM 580 C C . ARG A 1 71 ? -4.081 -1.775 -16.099 1.00 83.50 71 ARG A C 1
ATOM 582 O O . ARG A 1 71 ? -3.399 -1.943 -17.103 1.00 83.50 71 ARG A O 1
ATOM 589 N N . VA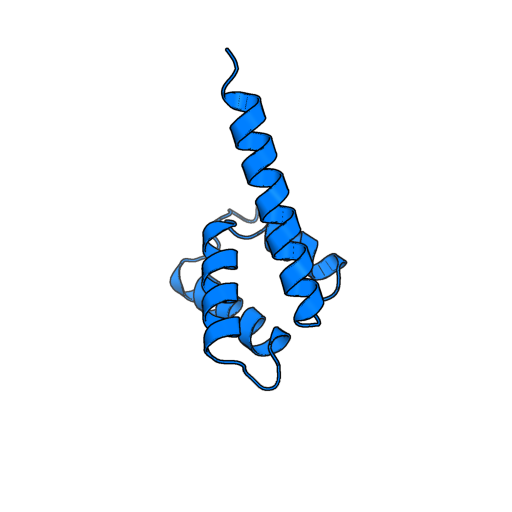L A 1 72 ? -5.408 -1.641 -16.136 1.00 82.81 72 VAL A N 1
ATOM 590 C CA . VAL A 1 72 ? -6.171 -1.585 -17.395 1.00 82.81 72 VAL A CA 1
ATOM 591 C C . VAL A 1 72 ? -5.851 -0.300 -18.159 1.00 82.81 72 VAL A C 1
ATOM 593 O O . VAL A 1 72 ? -5.598 -0.357 -19.355 1.00 82.81 72 VAL A O 1
ATOM 596 N N . LYS A 1 73 ? -5.797 0.843 -17.466 1.00 79.50 73 LYS A N 1
ATOM 597 C CA . LYS A 1 73 ? -5.589 2.157 -18.090 1.00 79.50 73 LYS A CA 1
ATOM 598 C C . LYS A 1 73 ? -4.190 2.343 -18.679 1.00 79.50 73 LYS A C 1
ATOM 600 O O . LYS A 1 73 ? -4.055 2.921 -19.749 1.00 79.50 73 LYS A O 1
ATOM 605 N N . TYR A 1 74 ? -3.155 1.900 -17.967 1.00 74.12 74 TYR A N 1
ATOM 606 C CA . TYR A 1 74 ? -1.759 2.169 -18.337 1.00 74.12 74 TYR A CA 1
ATOM 607 C C . TYR A 1 74 ? -1.032 0.953 -18.925 1.00 74.12 74 TYR A C 1
ATOM 609 O O . TYR A 1 74 ? 0.144 1.053 -19.268 1.00 74.12 74 TYR A O 1
ATOM 617 N N . GLY A 1 75 ? -1.705 -0.197 -19.019 1.00 66.25 75 GLY A N 1
ATOM 618 C CA . GLY A 1 75 ? -1.073 -1.459 -19.384 1.00 66.25 75 GLY A CA 1
ATOM 619 C C . GLY A 1 75 ? -0.115 -1.977 -18.303 1.00 66.25 75 GLY A C 1
ATOM 620 O O . GLY A 1 75 ? 0.243 -1.300 -17.334 1.00 66.25 75 GLY A O 1
ATOM 621 N N . CYS A 1 76 ? 0.308 -3.236 -18.433 1.00 59.16 76 CYS A N 1
ATOM 622 C CA . CYS A 1 76 ? 1.301 -3.802 -17.524 1.00 59.16 76 CYS A CA 1
ATOM 623 C C . CYS A 1 76 ? 2.687 -3.244 -17.893 1.00 59.16 76 CYS A C 1
ATOM 625 O O . CYS A 1 76 ? 3.365 -3.776 -18.763 1.00 59.16 76 CYS A O 1
ATOM 627 N N . ASN A 1 77 ? 3.110 -2.165 -17.226 1.00 56.88 77 ASN A N 1
ATOM 628 C CA . ASN A 1 77 ? 4.374 -1.455 -17.495 1.00 56.88 77 ASN A CA 1
ATOM 629 C C . ASN A 1 77 ? 5.666 -2.245 -17.186 1.00 56.88 77 ASN A C 1
ATOM 631 O O . ASN A 1 77 ? 6.771 -1.718 -17.277 1.00 56.88 77 ASN A O 1
ATOM 635 N N . ARG A 1 78 ? 5.562 -3.533 -16.860 1.00 52.50 78 ARG A N 1
ATOM 636 C CA . ARG A 1 78 ? 6.661 -4.479 -17.042 1.00 52.50 78 ARG A CA 1
ATOM 637 C C . ARG A 1 78 ? 6.172 -5.534 -18.005 1.00 52.50 78 ARG A C 1
ATOM 639 O O . ARG A 1 78 ? 5.197 -6.214 -17.689 1.00 52.50 78 ARG A O 1
ATOM 646 N N . LYS A 1 79 ? 6.893 -5.710 -19.119 1.00 44.59 79 LYS A N 1
ATOM 647 C CA . LYS A 1 79 ? 6.908 -6.971 -19.863 1.00 44.59 79 LYS A CA 1
ATOM 648 C C . LYS A 1 79 ? 6.997 -8.079 -18.819 1.00 44.59 79 LYS A C 1
ATOM 650 O O . LYS A 1 79 ? 8.048 -8.292 -18.213 1.00 44.59 79 LYS A O 1
ATOM 655 N N . LEU A 1 80 ? 5.877 -8.735 -18.537 1.00 47.94 80 LEU A N 1
ATOM 656 C CA . LEU A 1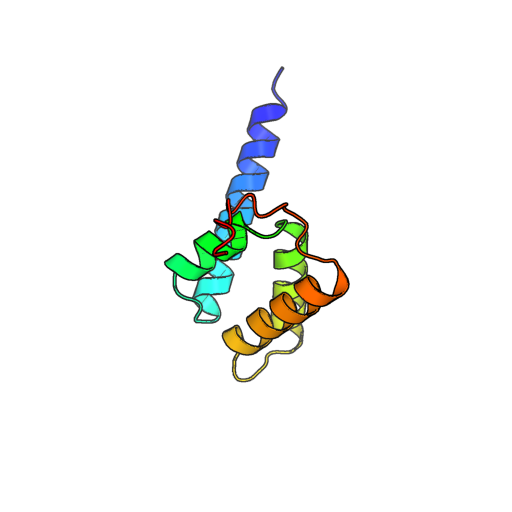 80 ? 5.901 -10.018 -17.874 1.00 47.94 80 LEU A CA 1
ATOM 657 C C . LEU A 1 80 ? 6.580 -10.909 -18.904 1.00 47.94 80 LEU A C 1
ATOM 659 O O . LEU A 1 80 ? 5.911 -11.463 -19.766 1.00 47.94 80 LEU A O 1
ATOM 663 N N . ASN A 1 81 ? 7.906 -11.026 -18.829 1.00 42.12 81 ASN A N 1
ATOM 664 C CA . ASN A 1 81 ? 8.656 -12.097 -19.473 1.00 42.12 81 ASN A CA 1
ATOM 665 C C . ASN A 1 81 ? 8.317 -13.398 -18.728 1.00 42.12 81 ASN A C 1
ATOM 667 O O . ASN A 1 81 ? 9.154 -14.086 -18.156 1.00 42.12 81 ASN A O 1
ATOM 671 N N . ARG A 1 82 ? 7.025 -13.708 -18.662 1.00 45.94 82 ARG A N 1
ATOM 672 C CA . ARG A 1 82 ? 6.553 -15.058 -18.490 1.00 45.94 82 ARG A CA 1
ATOM 673 C C . ARG A 1 82 ? 6.754 -15.637 -19.870 1.00 45.94 82 ARG A C 1
ATOM 675 O O . ARG A 1 82 ? 5.999 -15.299 -20.774 1.00 45.94 82 ARG A O 1
ATOM 682 N N . LYS A 1 83 ? 7.805 -16.439 -20.041 1.00 43.91 83 LYS A N 1
ATOM 683 C CA . LYS A 1 83 ? 7.848 -17.425 -21.117 1.00 43.91 83 LYS A CA 1
ATOM 684 C C . LYS A 1 83 ? 6.572 -18.259 -20.982 1.00 43.91 83 LYS A C 1
ATOM 686 O O . LYS A 1 83 ? 6.533 -19.229 -20.233 1.00 43.91 83 LYS A O 1
ATOM 691 N N . GLY A 1 84 ? 5.496 -17.800 -21.610 1.00 40.38 84 GLY A N 1
ATOM 692 C CA . GLY A 1 84 ? 4.333 -18.608 -21.885 1.00 40.38 84 GLY A CA 1
ATOM 693 C C . GLY A 1 84 ? 4.789 -19.563 -22.961 1.00 40.38 84 GLY A C 1
ATOM 694 O O . GLY A 1 84 ? 4.983 -19.151 -24.101 1.00 40.38 84 GLY A O 1
ATOM 695 N N . LYS A 1 85 ? 5.037 -20.812 -22.564 1.00 44.22 85 LYS A N 1
ATOM 696 C CA . LYS A 1 85 ? 4.916 -21.947 -23.469 1.00 44.22 85 LYS A CA 1
ATOM 697 C C . LYS A 1 85 ? 3.635 -21.725 -24.272 1.00 44.22 85 LYS A C 1
ATOM 699 O O . LYS A 1 85 ? 2.554 -21.675 -23.689 1.00 44.22 85 LYS A O 1
ATOM 704 N N . SER A 1 86 ? 3.792 -21.514 -25.575 1.00 40.41 86 SER A N 1
ATOM 705 C CA . SER A 1 86 ? 2.735 -21.781 -26.536 1.00 40.41 86 SER A CA 1
ATOM 706 C C . SER A 1 86 ? 2.386 -23.248 -26.331 1.00 40.41 86 SER A C 1
ATOM 708 O O . SER A 1 86 ? 3.233 -24.120 -26.510 1.00 40.41 86 SER A O 1
ATOM 710 N N . ILE A 1 87 ? 1.200 -23.487 -25.786 1.00 51.31 87 ILE A N 1
ATOM 711 C CA . ILE A 1 87 ? 0.566 -24.791 -25.870 1.00 51.31 87 ILE A CA 1
ATOM 712 C C . ILE A 1 87 ? -0.140 -24.733 -27.222 1.00 51.31 87 ILE A C 1
ATOM 714 O O .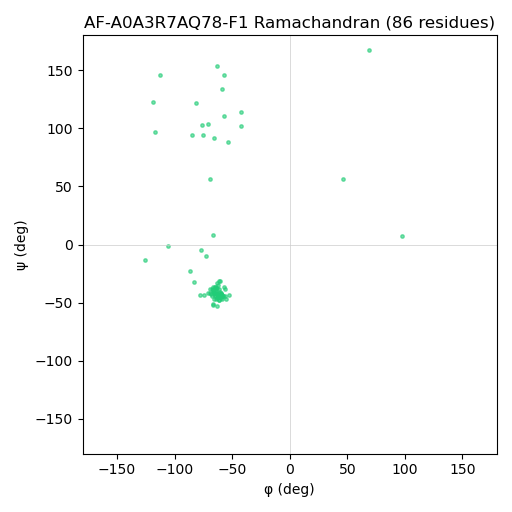 ILE A 1 87 ? -1.193 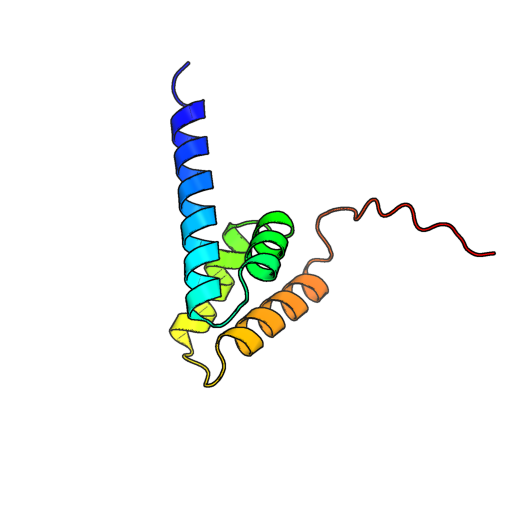-24.108 -27.327 1.00 51.31 87 ILE A O 1
ATOM 718 N N . ASN A 1 88 ? 0.540 -25.243 -28.246 1.00 42.81 88 ASN A N 1
ATOM 719 C CA . ASN A 1 88 ? -0.077 -25.790 -29.448 1.00 42.81 88 ASN A CA 1
ATOM 720 C C . ASN A 1 88 ? 0.059 -27.305 -29.346 1.00 42.81 88 ASN A C 1
ATOM 722 O O . ASN A 1 88 ? 1.139 -27.744 -28.882 1.00 42.81 88 ASN A O 1
#

Nearest PDB structures (foldseek):
  1gjt-assembly1_A  TM=6.379E-01  e=9.757E+00  Streptococcus sp. 'group G'

Sequence (88 aa):
MKHKNEKEISHYAREKGVQSTLYTFGIGIGLAKRVTYRYPIRVLEKLIAETKKRQPEDPADYFLNGLKRSRVKYGCNRKLNRKGKSIN

Mean predicted aligned error: 8.88 Å

Solvent-accessible surface area (backbone atoms only — not comparable to full-atom values): 5249 Å² total; per-residue (Å²): 144,71,73,64,62,60,54,49,51,52,50,53,53,48,52,50,53,50,38,51,50,36,41,75,38,68,36,52,70,74,57,30,54,51,47,61,71,71,43,65,64,72,58,52,53,51,47,49,51,52,40,67,71,65,62,54,96,50,45,37,61,54,40,52,49,51,49,53,51,50,40,68,75,69,45,71,90,55,85,72,84,64,84,68,75,79,86,125